Protein AF-A0A6C0EZL5-F1 (afdb_monomer)

Nearest PDB structures (foldseek):
  6j1z-assembly1_A  TM=4.211E-01  e=2.121E+00  Homo sapiens
  7lp4-assembly1_A  TM=6.152E-01  e=7.709E+00  Homo sapiens

pLDDT: mean 85.3, std 11.14, range [44.62, 93.69]

Organism: NCBI:txid1070528

Solvent-accessible surface area (backbone atoms only — not comparable to full-atom values): 3063 Å² total; per-residue (Å²): 123,70,57,40,81,43,75,46,94,86,57,41,19,31,36,27,39,64,99,55,93,53,59,83,46,97,60,66,34,50,67,66,57,32,53,52,50,49,49,52,53,53,49,48,56,64,60,67,66,75,122

Sequence (51 aa):
MPYILRKQKTRGYKVCKRGTRKCFSKRPITKYMAKRQMRALYLHERVGSRH

Mean predicted aligned error: 5.09 Å

Foldseek 3Di:
DQWDWDADPVGATWIAGHPDPDTDDPDHDHPVVRVVVNVVVVVCVVVVVPD

Structure (mmCIF, N/CA/C/O backbone):
data_AF-A0A6C0EZL5-F1
#
_entry.id   AF-A0A6C0EZL5-F1
#
loop_
_atom_site.group_PDB
_atom_site.id
_atom_site.type_symbol
_atom_site.label_atom_id
_atom_site.label_alt_id
_atom_site.label_comp_id
_atom_site.label_asym_id
_atom_site.label_entity_id
_atom_site.label_seq_id
_atom_site.pdbx_PDB_ins_code
_atom_site.Cartn_x
_atom_site.Cartn_y
_atom_site.Cartn_z
_atom_site.occupancy
_atom_site.B_iso_or_equiv
_atom_site.auth_seq_id
_atom_site.auth_comp_id
_atom_site.auth_asym_id
_atom_site.auth_atom_id
_atom_site.pdbx_PDB_model_num
ATOM 1 N N . MET A 1 1 ? -0.278 5.360 -12.422 1.00 64.12 1 MET A N 1
ATOM 2 C CA . MET A 1 1 ? 0.428 4.384 -11.555 1.00 64.12 1 MET A CA 1
ATOM 3 C C . MET A 1 1 ? -0.367 3.0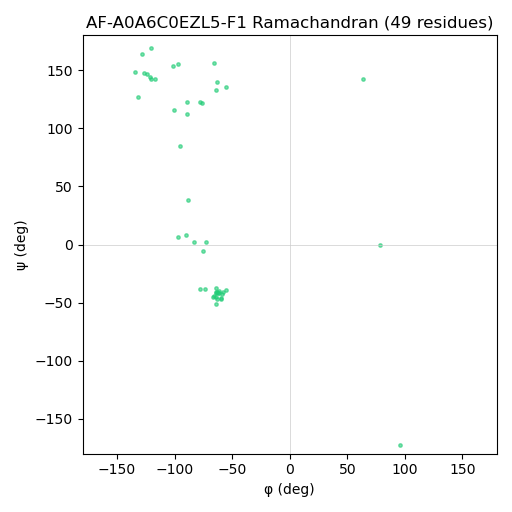83 -11.517 1.00 64.12 1 MET A C 1
ATOM 5 O O . MET A 1 1 ? -1.582 3.162 -11.366 1.00 64.12 1 MET A O 1
ATOM 9 N N . PRO A 1 2 ? 0.280 1.910 -11.635 1.00 83.00 2 PRO A N 1
ATOM 10 C CA . PRO A 1 2 ? -0.386 0.602 -11.604 1.00 83.00 2 PRO A CA 1
ATOM 11 C C . PRO A 1 2 ? -0.874 0.208 -10.201 1.00 83.00 2 PRO A C 1
ATOM 13 O O . PRO A 1 2 ? -1.426 -0.868 -10.020 1.00 83.00 2 PRO A O 1
ATOM 16 N N . TYR A 1 3 ? -0.699 1.070 -9.200 1.00 88.62 3 TYR A N 1
ATOM 17 C CA . TYR A 1 3 ? -1.096 0.838 -7.819 1.00 88.62 3 TYR A CA 1
ATOM 18 C C . TYR A 1 3 ? -2.145 1.853 -7.381 1.00 88.62 3 TYR A C 1
ATOM 20 O O . TYR A 1 3 ? -2.079 3.026 -7.748 1.00 88.62 3 TYR A O 1
ATOM 28 N N . ILE A 1 4 ? -3.096 1.391 -6.577 1.00 90.38 4 ILE A N 1
ATOM 29 C CA . ILE A 1 4 ? -4.196 2.180 -6.029 1.00 90.38 4 ILE A CA 1
ATOM 30 C C . ILE A 1 4 ? -4.207 2.098 -4.505 1.00 90.38 4 ILE A C 1
ATOM 32 O O . ILE A 1 4 ? -3.883 1.068 -3.908 1.00 90.38 4 ILE A O 1
ATOM 36 N N . LEU A 1 5 ? -4.624 3.195 -3.877 1.00 91.25 5 LEU A N 1
ATOM 37 C CA . LEU A 1 5 ? -4.871 3.263 -2.443 1.00 91.25 5 LEU A CA 1
ATOM 38 C C . LEU A 1 5 ? -6.322 2.878 -2.167 1.00 91.25 5 LEU A C 1
ATOM 40 O O . LEU A 1 5 ? -7.239 3.621 -2.509 1.00 91.25 5 LEU A O 1
ATOM 44 N N . ARG A 1 6 ? -6.538 1.734 -1.517 1.00 89.81 6 ARG A N 1
ATOM 45 C CA . ARG A 1 6 ? -7.869 1.305 -1.070 1.00 89.81 6 ARG A CA 1
ATOM 46 C C . ARG A 1 6 ? -8.039 1.602 0.413 1.00 89.81 6 ARG A C 1
ATOM 48 O O . ARG A 1 6 ? -7.344 1.013 1.244 1.00 89.81 6 ARG A O 1
ATOM 55 N N . LYS A 1 7 ? -8.978 2.490 0.744 1.00 89.94 7 LYS A N 1
ATOM 56 C CA . LYS A 1 7 ? -9.404 2.733 2.128 1.00 89.94 7 LYS A CA 1
ATOM 57 C C . LYS A 1 7 ? -10.051 1.458 2.683 1.00 89.94 7 LYS A C 1
ATOM 59 O O . LYS A 1 7 ? -10.837 0.818 1.989 1.00 89.94 7 LYS A O 1
ATOM 64 N N . GLN A 1 8 ? -9.673 1.060 3.893 1.00 89.75 8 GLN A N 1
ATOM 65 C CA . GLN A 1 8 ? -10.216 -0.127 4.560 1.00 89.75 8 GLN A CA 1
ATOM 66 C C . GLN A 1 8 ? -11.343 0.254 5.522 1.00 89.75 8 GLN A C 1
ATOM 68 O O . GLN A 1 8 ? -11.368 1.376 6.029 1.00 89.75 8 GLN A O 1
ATOM 73 N N . LYS A 1 9 ? -12.245 -0.700 5.793 1.00 84.94 9 LYS A N 1
ATOM 74 C CA . LYS A 1 9 ? -13.356 -0.524 6.744 1.00 84.94 9 LYS A CA 1
ATOM 75 C C . LYS A 1 9 ? -12.847 -0.169 8.150 1.00 84.94 9 LYS A C 1
ATOM 77 O O . LYS A 1 9 ? -13.361 0.746 8.774 1.00 84.94 9 LYS A O 1
ATOM 82 N N . THR A 1 10 ? -11.772 -0.812 8.604 1.00 78.69 10 THR A N 1
ATOM 83 C CA . THR A 1 10 ? -11.198 -0.667 9.955 1.00 78.69 10 THR A CA 1
ATOM 84 C C . THR A 1 10 ? -10.163 0.457 10.088 1.00 78.69 10 THR A C 1
ATOM 86 O O . THR A 1 10 ? -9.184 0.321 10.815 1.00 78.69 10 THR A O 1
ATOM 89 N N . ARG A 1 11 ? -10.405 1.592 9.409 1.00 83.44 11 ARG A N 1
ATOM 90 C CA . ARG A 1 11 ? -9.528 2.782 9.355 1.00 83.44 11 ARG A CA 1
ATOM 91 C C . ARG A 1 11 ? -8.165 2.486 8.687 1.00 83.44 11 ARG A C 1
ATOM 93 O O . ARG A 1 11 ? -7.575 1.421 8.809 1.00 83.44 11 ARG A O 1
ATOM 100 N N . GLY A 1 12 ? -7.658 3.443 7.908 1.00 91.56 12 GLY A N 1
ATOM 101 C CA . GLY A 1 12 ? -6.398 3.298 7.164 1.00 91.56 12 GLY A CA 1
ATOM 102 C C . GLY A 1 12 ? -6.552 2.843 5.707 1.00 91.56 12 GLY A C 1
ATOM 103 O O . GLY A 1 12 ? -7.648 2.814 5.140 1.00 91.56 12 GLY A O 1
ATOM 104 N N . TYR A 1 13 ? -5.416 2.552 5.077 1.00 93.38 13 TYR A N 1
ATOM 105 C CA . TYR A 1 13 ? -5.264 2.356 3.636 1.00 93.38 13 TYR A CA 1
ATOM 106 C C . TYR A 1 13 ? -4.418 1.119 3.342 1.00 93.38 13 TYR A C 1
ATOM 108 O O . TYR A 1 13 ? -3.504 0.788 4.092 1.00 93.38 13 TYR A O 1
ATOM 116 N N . LYS A 1 14 ? -4.695 0.455 2.222 1.00 92.75 14 LYS A N 1
ATOM 117 C CA . LYS A 1 14 ? -3.836 -0.587 1.648 1.00 92.75 14 LYS A CA 1
ATOM 118 C C . LYS A 1 14 ? -3.431 -0.196 0.235 1.00 92.75 14 LYS A C 1
ATOM 120 O O . LYS A 1 14 ? -4.234 0.384 -0.497 1.00 92.75 14 LYS A O 1
ATOM 125 N N . VAL A 1 15 ? -2.202 -0.532 -0.145 1.00 93.31 15 VAL A N 1
ATOM 126 C CA . VAL A 1 15 ? -1.728 -0.394 -1.526 1.00 93.31 15 VAL A CA 1
ATOM 127 C C . VAL A 1 15 ? -2.038 -1.687 -2.267 1.00 93.31 15 VAL A C 1
ATOM 129 O O . VAL A 1 15 ? -1.595 -2.756 -1.845 1.00 93.31 15 VAL A O 1
ATOM 132 N N . CYS A 1 16 ? -2.794 -1.603 -3.357 1.00 92.00 16 CYS A N 1
ATOM 133 C CA . CYS A 1 16 ? -3.146 -2.756 -4.185 1.00 92.00 16 CYS A CA 1
ATOM 134 C C . CYS A 1 16 ? -2.789 -2.500 -5.648 1.00 92.00 16 CYS A C 1
ATOM 136 O O . CYS A 1 16 ? -2.847 -1.357 -6.100 1.00 92.00 16 CYS A O 1
ATOM 138 N N . LYS A 1 17 ? -2.418 -3.543 -6.397 1.00 89.50 17 LYS A N 1
ATOM 139 C CA . LYS A 1 17 ? -2.148 -3.424 -7.837 1.00 89.50 17 LYS A CA 1
ATOM 140 C C . LYS A 1 17 ? -3.474 -3.372 -8.595 1.00 89.50 17 LYS A C 1
ATOM 142 O O . LYS A 1 17 ? -4.313 -4.262 -8.460 1.00 89.50 17 LYS A O 1
ATOM 147 N N . ARG A 1 18 ? -3.670 -2.297 -9.355 1.00 87.00 18 ARG A N 1
ATOM 148 C CA . ARG A 1 18 ? -4.846 -2.033 -10.189 1.00 87.00 18 ARG A CA 1
ATOM 149 C C . ARG A 1 18 ? -5.062 -3.204 -11.151 1.00 87.00 18 ARG A C 1
ATOM 151 O O . ARG A 1 18 ? -4.104 -3.714 -11.717 1.00 87.00 18 ARG A O 1
ATOM 158 N N . GLY A 1 19 ? -6.312 -3.641 -11.293 1.00 84.75 19 GLY A N 1
ATOM 159 C CA . GLY A 1 19 ? -6.671 -4.800 -12.121 1.00 84.75 19 GLY A CA 1
ATOM 160 C C . GLY A 1 19 ? -6.400 -6.162 -11.472 1.00 84.75 19 GLY A C 1
ATOM 161 O O . GLY A 1 19 ? -6.721 -7.184 -12.061 1.00 84.75 19 GLY A O 1
ATOM 162 N N 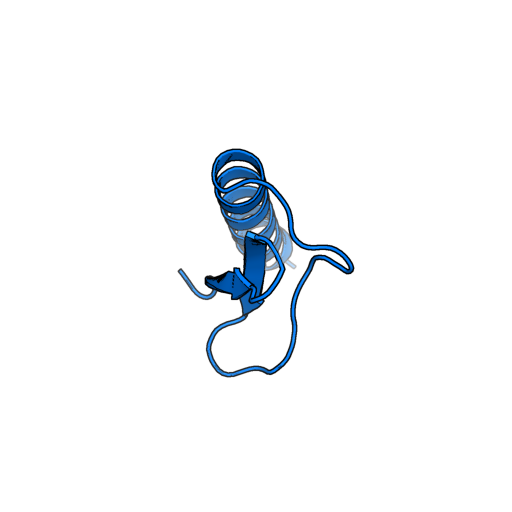. THR A 1 20 ? -5.860 -6.207 -10.249 1.00 85.88 20 THR A N 1
ATOM 163 C CA . THR A 1 20 ? -5.628 -7.463 -9.521 1.00 85.88 20 THR A CA 1
ATOM 164 C C . THR A 1 20 ? -6.221 -7.415 -8.116 1.00 85.88 20 THR A C 1
ATOM 166 O O . THR A 1 20 ? -6.482 -6.346 -7.559 1.00 85.88 20 THR A O 1
ATOM 169 N N . ARG A 1 21 ? -6.364 -8.587 -7.490 1.00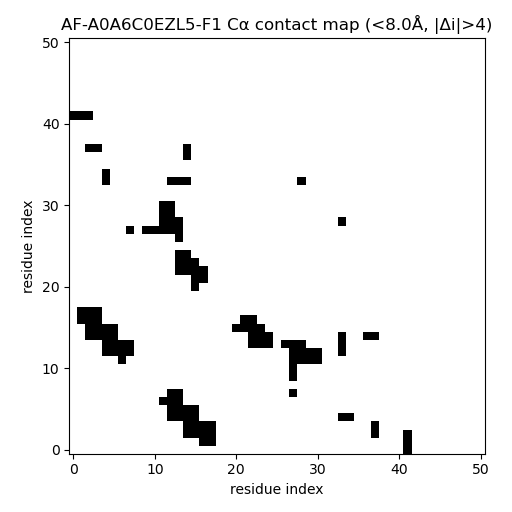 85.44 21 ARG A N 1
ATOM 170 C CA . ARG A 1 21 ? -6.687 -8.699 -6.058 1.00 85.44 21 ARG A CA 1
ATOM 171 C C . ARG A 1 21 ? -5.448 -8.580 -5.152 1.00 85.44 21 ARG A C 1
ATOM 173 O O . ARG A 1 21 ? -5.578 -8.677 -3.935 1.00 85.44 21 ARG A O 1
ATOM 180 N N . LYS A 1 22 ? -4.251 -8.356 -5.715 1.00 87.94 22 LYS A N 1
ATOM 181 C CA . LYS A 1 22 ? -2.987 -8.318 -4.966 1.00 87.94 22 LYS A CA 1
ATOM 182 C C . LYS A 1 22 ? -2.845 -7.000 -4.206 1.00 87.94 22 LYS A C 1
ATOM 184 O O . LYS A 1 22 ? -2.828 -5.922 -4.804 1.00 87.94 22 LYS A O 1
ATOM 189 N N . CYS A 1 23 ? -2.694 -7.096 -2.888 1.00 90.62 23 CYS A N 1
ATOM 190 C CA . CYS A 1 23 ? -2.379 -5.975 -2.007 1.00 90.62 23 CYS A CA 1
ATOM 191 C C . CYS A 1 23 ? -1.062 -6.238 -1.275 1.00 90.62 23 CYS A C 1
ATOM 193 O O . CYS A 1 23 ? -0.780 -7.364 -0.877 1.00 90.62 23 CYS A O 1
ATOM 195 N N . PHE A 1 24 ? -0.260 -5.194 -1.091 1.00 87.50 24 PHE A N 1
ATOM 196 C CA . PHE A 1 24 ? 1.123 -5.303 -0.609 1.00 87.50 24 PHE A CA 1
ATOM 197 C C . PHE A 1 24 ? 1.264 -5.070 0.8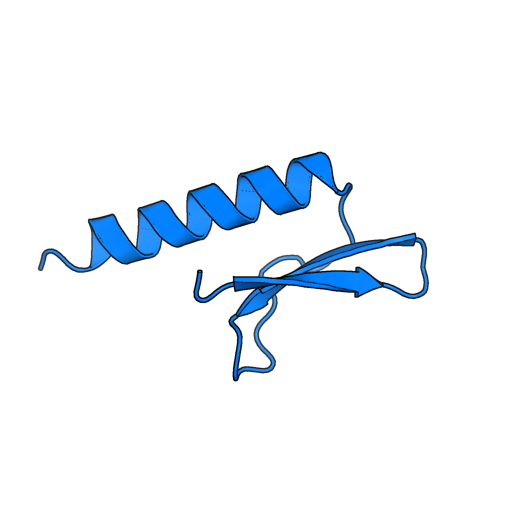98 1.00 87.50 24 PHE A C 1
ATOM 199 O O . PHE A 1 24 ? 2.374 -5.004 1.417 1.00 87.50 24 PHE A O 1
ATOM 206 N N . SER A 1 25 ? 0.152 -4.933 1.621 1.00 85.56 25 SER A N 1
ATOM 207 C CA . SER A 1 25 ? 0.156 -4.808 3.075 1.00 85.56 25 SER A CA 1
ATOM 208 C C . SER A 1 25 ? -0.863 -5.762 3.707 1.00 85.56 25 SER A C 1
ATOM 210 O O . SER A 1 25 ? -2.049 -5.769 3.357 1.00 85.56 25 SER A O 1
ATOM 212 N N . LYS A 1 26 ? -0.400 -6.579 4.666 1.00 83.94 26 LYS A N 1
ATOM 213 C CA . LYS A 1 26 ? -1.268 -7.483 5.444 1.00 83.94 26 LYS A CA 1
ATOM 214 C C . LYS A 1 26 ? -2.265 -6.671 6.282 1.00 83.94 26 LYS A C 1
ATOM 216 O O . LYS A 1 26 ? -3.472 -6.920 6.242 1.00 83.94 26 LYS A O 1
ATOM 221 N N . ARG A 1 27 ? -1.779 -5.620 6.952 1.00 88.81 27 ARG A N 1
ATOM 222 C CA . ARG A 1 27 ? -2.574 -4.678 7.756 1.00 88.81 27 ARG A CA 1
ATOM 223 C C . ARG A 1 27 ? -2.848 -3.353 7.019 1.00 88.81 27 ARG A C 1
ATOM 225 O O . ARG A 1 27 ? -2.090 -2.997 6.109 1.00 88.81 27 ARG A O 1
A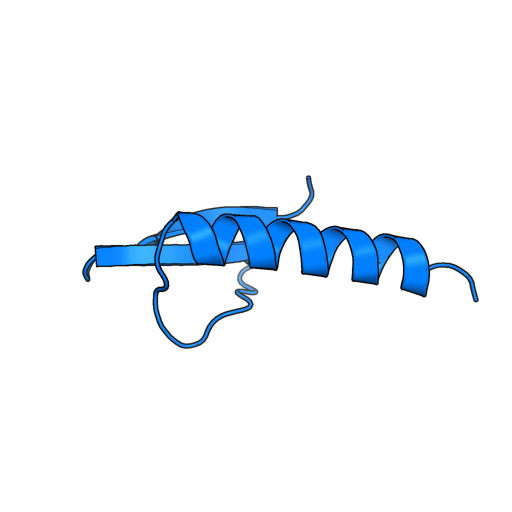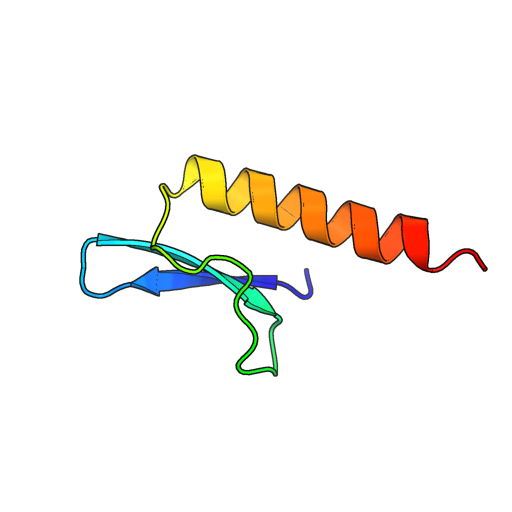TOM 232 N N . PRO A 1 28 ? -3.943 -2.639 7.349 1.00 91.06 28 PRO A N 1
ATOM 233 C CA . PRO A 1 28 ? -4.136 -1.255 6.927 1.00 91.06 28 PRO A CA 1
ATOM 234 C C . PRO A 1 28 ? -3.042 -0.369 7.530 1.00 91.06 28 PRO A C 1
ATOM 236 O O . PRO A 1 28 ? -2.679 -0.530 8.691 1.00 91.06 28 PRO A O 1
ATOM 239 N N . ILE A 1 29 ? -2.534 0.568 6.741 1.00 93.38 29 ILE A N 1
ATOM 240 C CA . ILE A 1 29 ? -1.499 1.526 7.140 1.00 93.38 29 ILE A CA 1
ATOM 241 C C . ILE A 1 29 ? -2.011 2.960 6.994 1.00 93.38 29 ILE A C 1
ATOM 243 O O . ILE A 1 29 ? -3.071 3.215 6.413 1.00 93.38 29 ILE A O 1
ATOM 247 N N . THR A 1 30 ? -1.273 3.931 7.529 1.00 93.38 30 THR A N 1
ATOM 248 C CA . THR A 1 30 ? -1.641 5.345 7.392 1.00 93.38 30 THR A CA 1
ATOM 249 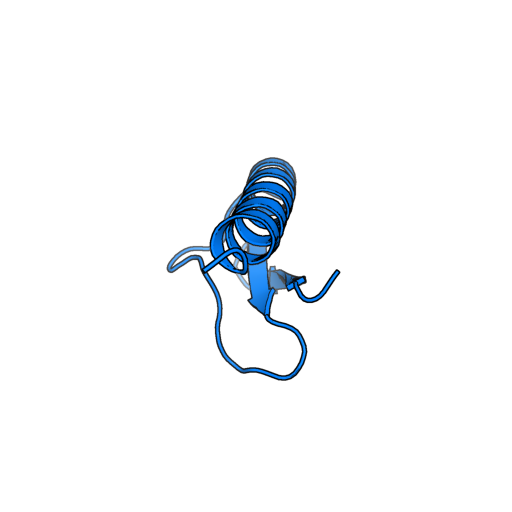C C . THR A 1 30 ? -1.557 5.795 5.930 1.00 93.38 30 THR A C 1
ATOM 251 O O . THR A 1 30 ? -0.819 5.229 5.120 1.00 93.38 30 THR A O 1
ATOM 254 N N . LYS A 1 31 ? -2.300 6.851 5.571 1.00 91.56 31 LYS A N 1
ATOM 255 C CA . LYS A 1 31 ? -2.301 7.405 4.201 1.00 91.56 31 LYS A CA 1
ATOM 256 C C . LYS A 1 31 ? -0.888 7.768 3.735 1.00 91.56 31 LYS A C 1
ATOM 258 O O . LYS A 1 31 ? -0.545 7.544 2.577 1.00 91.56 31 LYS A O 1
ATOM 263 N N . TYR A 1 32 ? -0.085 8.321 4.644 1.00 93.62 32 TYR A N 1
ATOM 264 C CA . TYR A 1 32 ? 1.294 8.714 4.382 1.00 93.62 32 TYR A CA 1
ATOM 265 C C . TYR A 1 32 ? 2.177 7.504 4.054 1.00 93.62 32 TYR A C 1
ATOM 267 O O . TYR A 1 32 ? 2.798 7.469 2.991 1.00 93.62 32 TYR A O 1
ATOM 275 N N . MET A 1 33 ? 2.151 6.468 4.899 1.00 93.69 33 MET A N 1
ATOM 276 C CA . MET A 1 33 ? 2.903 5.235 4.649 1.00 93.69 33 MET A CA 1
ATOM 277 C C . MET A 1 33 ? 2.457 4.549 3.358 1.00 93.69 33 MET A C 1
ATOM 279 O O . MET A 1 33 ? 3.297 4.107 2.580 1.00 93.69 33 MET A O 1
ATOM 283 N N . ALA A 1 34 ? 1.153 4.530 3.078 1.00 92.69 34 ALA A N 1
ATOM 284 C CA . ALA A 1 34 ? 0.626 3.921 1.864 1.00 92.69 34 ALA A CA 1
ATOM 285 C C . ALA A 1 34 ? 1.113 4.638 0.595 1.00 92.69 34 ALA A C 1
ATOM 287 O O . ALA A 1 34 ? 1.500 3.985 -0.371 1.00 92.69 34 ALA A O 1
ATOM 288 N N . LYS A 1 35 ? 1.177 5.977 0.600 1.00 92.31 35 LYS A N 1
ATOM 289 C CA . LYS A 1 35 ? 1.784 6.745 -0.501 1.00 92.31 35 LYS A CA 1
ATOM 290 C C . LYS A 1 35 ? 3.275 6.431 -0.662 1.00 92.31 35 LYS A C 1
ATOM 292 O O . LYS A 1 35 ? 3.738 6.285 -1.793 1.00 92.31 35 LYS A O 1
ATOM 297 N N . ARG A 1 36 ? 4.018 6.310 0.445 1.00 93.38 36 ARG A N 1
ATOM 298 C CA . ARG A 1 36 ? 5.453 5.972 0.427 1.00 93.38 36 ARG A CA 1
ATOM 299 C C . ARG A 1 36 ? 5.688 4.576 -0.155 1.00 93.38 36 ARG A C 1
ATOM 301 O O . ARG A 1 36 ? 6.489 4.428 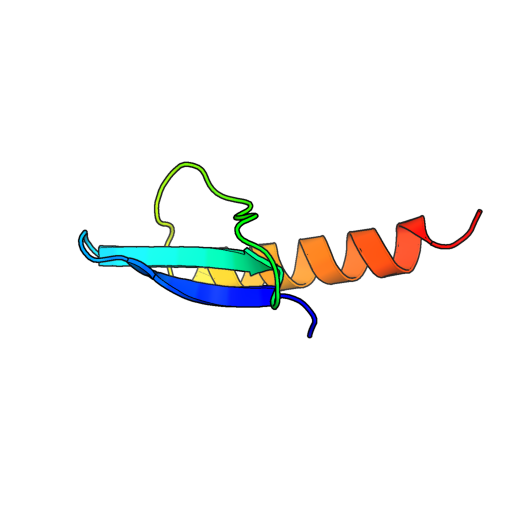-1.071 1.00 93.38 36 ARG A O 1
ATOM 308 N N . GLN A 1 37 ? 4.915 3.589 0.296 1.00 92.56 37 GLN A N 1
ATOM 309 C CA . GLN A 1 37 ? 4.963 2.218 -0.211 1.00 92.56 37 GLN A CA 1
ATOM 310 C C . GLN A 1 37 ? 4.573 2.146 -1.695 1.00 92.56 37 GLN A C 1
ATOM 312 O O . GLN A 1 37 ? 5.229 1.459 -2.470 1.00 92.56 37 GLN A O 1
ATOM 317 N N . MET A 1 38 ? 3.555 2.900 -2.119 1.00 91.50 38 MET A N 1
ATOM 318 C CA . MET A 1 38 ? 3.146 2.979 -3.524 1.00 91.50 38 MET A CA 1
ATOM 319 C C . MET A 1 38 ? 4.275 3.481 -4.437 1.00 91.50 38 MET A C 1
ATOM 321 O O . MET A 1 38 ? 4.472 2.939 -5.523 1.00 91.50 38 MET A O 1
ATOM 325 N N . ARG A 1 39 ? 5.025 4.502 -4.000 1.00 91.00 39 ARG A N 1
ATOM 326 C CA . ARG A 1 39 ? 6.201 5.006 -4.729 1.00 91.00 39 ARG A CA 1
ATOM 327 C C . ARG A 1 39 ? 7.325 3.971 -4.766 1.00 91.00 39 ARG A C 1
ATOM 329 O O . ARG A 1 39 ? 7.867 3.735 -5.837 1.00 91.00 39 ARG A O 1
ATOM 336 N N . ALA A 1 40 ? 7.624 3.329 -3.636 1.00 90.69 40 ALA A N 1
ATOM 337 C CA . ALA A 1 40 ? 8.661 2.300 -3.554 1.00 90.69 40 ALA A CA 1
ATOM 338 C C . ALA A 1 40 ? 8.380 1.118 -4.497 1.00 90.69 40 ALA A C 1
ATOM 340 O O . ALA A 1 40 ? 9.258 0.719 -5.253 1.00 90.69 40 ALA A O 1
ATOM 341 N N . LEU A 1 41 ? 7.140 0.618 -4.522 1.00 89.50 41 LEU A N 1
ATOM 342 C CA . LEU A 1 41 ? 6.721 -0.455 -5.430 1.00 89.50 41 LEU A CA 1
ATOM 343 C C . LEU A 1 41 ? 6.846 -0.049 -6.905 1.00 89.50 41 LEU A C 1
ATOM 345 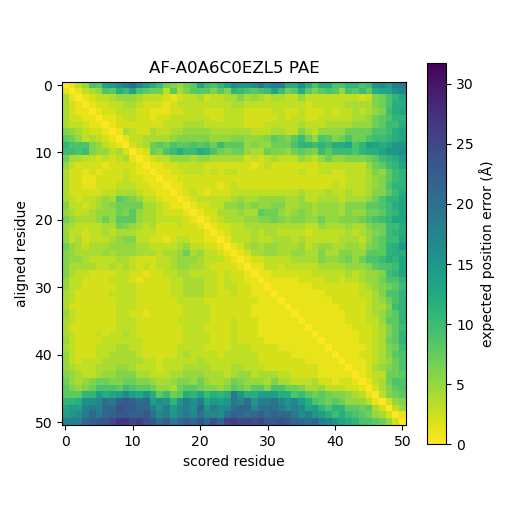O O . LEU A 1 41 ? 7.321 -0.826 -7.725 1.00 89.50 41 LEU A O 1
ATOM 349 N N . TYR A 1 42 ? 6.455 1.183 -7.239 1.00 87.88 42 TYR A N 1
ATOM 350 C CA . TYR A 1 42 ? 6.573 1.704 -8.601 1.00 87.88 42 TYR A CA 1
ATOM 351 C C . TYR A 1 42 ? 8.027 1.830 -9.064 1.00 87.88 42 TYR A C 1
ATOM 353 O O . TYR A 1 42 ? 8.337 1.484 -10.202 1.00 87.88 42 TYR A O 1
ATOM 361 N N . LEU A 1 43 ? 8.913 2.302 -8.184 1.00 88.12 43 LEU A N 1
ATOM 362 C CA . LEU A 1 43 ? 10.346 2.366 -8.463 1.00 88.12 43 LEU A CA 1
ATOM 363 C C . LEU A 1 43 ? 10.941 0.963 -8.612 1.00 88.12 43 LEU A C 1
ATOM 365 O O . LEU A 1 43 ? 11.658 0.724 -9.575 1.00 88.12 43 LEU A O 1
ATOM 369 N N . HIS A 1 44 ? 10.587 0.025 -7.730 1.00 86.38 44 HIS A N 1
ATOM 370 C CA . HIS A 1 44 ? 11.054 -1.359 -7.801 1.00 86.38 44 HIS A CA 1
ATOM 371 C C . HIS A 1 44 ? 10.651 -2.045 -9.114 1.00 86.38 44 HIS A C 1
ATOM 373 O O . HIS A 1 44 ? 11.496 -2.656 -9.757 1.00 86.38 44 HIS A O 1
ATOM 379 N N . GLU A 1 45 ? 9.392 -1.927 -9.557 1.00 82.50 45 GLU A N 1
ATOM 380 C CA . GLU A 1 45 ? 8.968 -2.505 -10.846 1.00 82.50 45 GLU A CA 1
ATOM 381 C C . GLU A 1 45 ? 9.680 -1.850 -12.042 1.00 82.50 45 GLU A C 1
ATOM 383 O O . GLU A 1 45 ? 10.042 -2.548 -12.986 1.00 82.50 45 GLU A O 1
ATOM 388 N N . ARG A 1 46 ? 9.930 -0.532 -12.018 1.00 79.75 46 ARG A N 1
ATOM 389 C CA . ARG A 1 46 ? 10.634 0.153 -13.120 1.00 79.75 46 ARG A CA 1
ATOM 390 C C . ARG A 1 46 ? 12.128 -0.144 -13.167 1.00 79.75 46 ARG A C 1
ATOM 392 O O . ARG A 1 46 ? 12.676 -0.244 -14.257 1.00 79.75 46 ARG A O 1
ATOM 399 N N . VAL A 1 47 ? 12.780 -0.250 -12.013 1.00 71.69 47 VAL A N 1
ATOM 400 C CA . VAL A 1 47 ? 14.219 -0.535 -11.926 1.00 71.69 47 VAL A CA 1
ATOM 401 C C . VAL A 1 47 ? 14.484 -2.026 -12.155 1.00 71.69 47 VAL A C 1
ATOM 403 O O . VAL A 1 47 ? 15.422 -2.365 -12.865 1.00 71.69 47 VAL A O 1
ATOM 406 N N . GLY A 1 48 ? 13.618 -2.909 -11.649 1.00 59.50 48 GLY A N 1
ATOM 407 C CA . GLY A 1 48 ? 13.725 -4.361 -11.824 1.00 59.50 48 GLY A CA 1
ATOM 408 C C . GLY A 1 48 ? 13.322 -4.896 -13.204 1.00 59.50 48 GLY A C 1
ATOM 409 O O . GLY A 1 48 ? 13.503 -6.078 -13.449 1.00 59.50 48 GLY A O 1
ATOM 410 N N . SER A 1 49 ? 12.794 -4.058 -14.106 1.00 54.97 49 SER A N 1
ATOM 411 C CA . SER A 1 49 ? 12.493 -4.441 -15.502 1.00 54.97 49 SER A CA 1
ATOM 412 C C . SER A 1 49 ? 13.669 -4.204 -16.466 1.00 54.97 49 SER A C 1
ATOM 414 O O . SER A 1 49 ? 13.492 -4.307 -17.675 1.00 54.97 49 SER A O 1
ATOM 416 N N . ARG A 1 50 ? 14.857 -3.848 -15.955 1.00 50.91 50 ARG A N 1
ATOM 417 C CA . ARG A 1 50 ? 16.119 -3.915 -16.707 1.00 50.91 50 ARG A CA 1
ATOM 418 C C . ARG A 1 50 ? 16.805 -5.245 -16.381 1.00 50.91 50 ARG A C 1
ATOM 420 O O . ARG A 1 50 ? 17.626 -5.309 -15.465 1.00 50.91 50 ARG A O 1
ATOM 427 N N . HIS A 1 51 ? 16.418 -6.296 -17.087 1.00 44.62 51 HIS A N 1
ATOM 428 C CA . HIS A 1 51 ? 17.201 -7.516 -17.277 1.00 44.62 51 HIS A CA 1
ATOM 429 C C . HIS A 1 51 ? 17.078 -7.899 -18.743 1.00 44.62 51 HIS A C 1
ATOM 431 O O . HIS A 1 51 ? 15.934 -7.831 -19.249 1.00 44.62 51 HIS A O 1
#

Secondary structure (DSSP, 8-state):
--EEEEE-TTSSEEEEETTSS-BS-SS-B-HHHHHHHHHHHHHHHHHTT--

Radius of gyration: 11.29 Å; Cα contacts (8 Å, |Δi|>4): 62; chains: 1; bounding box: 31×17×27 Å